Protein AF-A0A6P0TJ00-F1 (afdb_monomer)

Mean predicted aligned error: 3.45 Å

Foldseek 3Di:
DDWPDKDWDDDPPDQKIKIKTKAFQQPDPVLLVVLCCVLVNDPPPRWVWDWDDDPPMIMIIIIDGPDDRVRVVVSVCVSPDD

Nearest PDB structures (foldseek):
  6u9d-assembly2_X-2  TM=5.851E-01  e=6.921E-01  Saccharomyces cerevisiae
  7jsr-assembly1_A  TM=4.122E-01  e=2.185E-01  Mycolicibacterium smegmatis MC2 155
  7a1d-assembly1_A  TM=4.302E-01  e=3.208E-01  Mycolicibacterium smegmatis MC2 155
  2plg-assembly1_B  TM=3.791E-01  e=3.208E-01  Synechococcus elongatus
  7pwf-assembly1_Y  TM=4.948E-01  e=2.192E+00  Giardia lamblia ATCC 50803

Sequence (82 aa):
MKLESISQIPIDGSDFLLTTAIIGEVSSSCILARQMIDALGRPGMDSDMEMLGTNPTWTITWTQPSLTLEQATNLMKQAIAP

Structure (mmCIF, N/CA/C/O backbone):
data_AF-A0A6P0TJ00-F1
#
_entry.id   AF-A0A6P0TJ00-F1
#
loop_
_atom_site.group_PDB
_atom_site.id
_a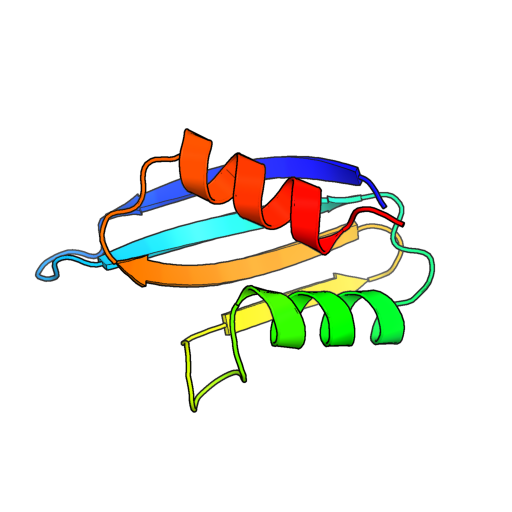tom_site.type_symbol
_atom_site.label_atom_id
_atom_site.label_alt_id
_atom_site.label_comp_id
_atom_site.label_asym_id
_atom_site.label_entity_id
_atom_site.label_seq_id
_atom_site.pdbx_PDB_ins_code
_atom_site.Cartn_x
_atom_site.Cartn_y
_atom_site.Cartn_z
_atom_site.occupancy
_atom_site.B_iso_or_equiv
_atom_site.auth_seq_id
_atom_site.auth_comp_id
_atom_site.auth_asym_id
_atom_site.auth_atom_id
_atom_site.pdbx_PDB_model_num
ATOM 1 N N . MET A 1 1 ? -9.301 0.239 9.025 1.00 93.06 1 MET A N 1
ATOM 2 C CA . MET A 1 1 ? -8.107 0.474 8.190 1.00 93.06 1 MET A CA 1
ATOM 3 C C . MET A 1 1 ? -8.525 1.242 6.961 1.00 93.06 1 MET A C 1
ATOM 5 O O . MET A 1 1 ? -9.556 0.921 6.377 1.00 93.06 1 MET A O 1
ATOM 9 N N . LYS A 1 2 ? -7.749 2.260 6.603 1.00 94.25 2 LYS A N 1
ATOM 10 C CA . LYS A 1 2 ? -8.044 3.170 5.499 1.00 94.25 2 LYS A CA 1
ATOM 11 C C . LYS A 1 2 ? -6.749 3.567 4.799 1.00 94.25 2 LYS A C 1
ATOM 13 O O . LYS A 1 2 ? -5.768 3.881 5.462 1.00 94.25 2 LYS A O 1
ATOM 18 N N . LEU A 1 3 ? -6.749 3.554 3.468 1.00 96.44 3 LEU A N 1
ATOM 19 C CA . LEU A 1 3 ? -5.640 4.078 2.674 1.00 96.44 3 LEU A CA 1
ATOM 20 C C . LEU A 1 3 ? -5.729 5.610 2.673 1.00 96.44 3 LEU A C 1
ATOM 22 O O . LEU A 1 3 ? -6.669 6.167 2.106 1.00 96.44 3 LEU A O 1
ATO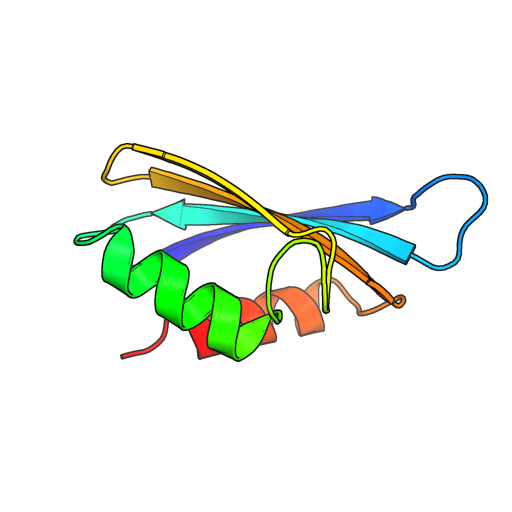M 26 N N . GLU A 1 4 ? -4.778 6.271 3.326 1.00 96.44 4 GLU A N 1
ATOM 27 C CA . GLU A 1 4 ? -4.710 7.735 3.422 1.00 96.44 4 GLU A CA 1
ATOM 28 C C . GLU A 1 4 ? -4.005 8.337 2.206 1.00 96.44 4 GLU A C 1
ATOM 30 O O . GLU A 1 4 ? -4.473 9.318 1.628 1.00 96.44 4 GLU A O 1
ATOM 35 N N . SER A 1 5 ? -2.893 7.736 1.783 1.00 96.62 5 SER A N 1
ATOM 36 C CA . SER A 1 5 ? -2.158 8.167 0.597 1.00 96.62 5 SER A CA 1
ATOM 37 C C . SER A 1 5 ? -1.342 7.032 -0.006 1.00 96.62 5 SER A C 1
ATOM 39 O O . SER A 1 5 ? -1.052 6.029 0.649 1.00 96.62 5 SER A O 1
ATOM 41 N N . ILE A 1 6 ? -0.978 7.203 -1.274 1.00 97.12 6 ILE A N 1
ATOM 42 C CA . ILE A 1 6 ? -0.036 6.342 -1.978 1.00 97.12 6 ILE A CA 1
ATOM 43 C C . ILE A 1 6 ? 0.767 7.180 -2.972 1.00 97.12 6 ILE A C 1
ATOM 45 O O . ILE A 1 6 ? 0.220 8.068 -3.630 1.00 97.12 6 ILE A O 1
ATOM 49 N N . SER A 1 7 ? 2.064 6.922 -3.055 1.00 96.19 7 SER A N 1
ATOM 50 C CA . SER A 1 7 ? 2.991 7.586 -3.966 1.00 96.19 7 SER A CA 1
ATOM 51 C C . SER A 1 7 ? 3.935 6.571 -4.598 1.00 96.19 7 SER A C 1
ATOM 53 O O . SER A 1 7 ? 4.129 5.470 -4.084 1.00 96.19 7 SER A O 1
ATOM 55 N N . GLN A 1 8 ? 4.503 6.947 -5.741 1.00 95.44 8 GLN A N 1
ATOM 56 C CA . GLN A 1 8 ? 5.450 6.132 -6.489 1.00 95.44 8 GLN A CA 1
ATOM 57 C C . GLN A 1 8 ? 6.617 6.992 -6.947 1.00 95.44 8 GLN A C 1
ATOM 59 O O . GLN A 1 8 ? 6.421 8.127 -7.388 1.00 95.44 8 GLN A O 1
ATOM 64 N N . ILE A 1 9 ? 7.817 6.434 -6.860 1.00 94.62 9 ILE A N 1
ATOM 65 C CA . ILE A 1 9 ? 9.044 7.060 -7.338 1.00 94.62 9 ILE A CA 1
ATOM 66 C C . ILE A 1 9 ? 9.795 6.022 -8.181 1.00 94.62 9 ILE A C 1
ATOM 68 O O . ILE A 1 9 ? 9.971 4.893 -7.716 1.00 94.62 9 ILE A O 1
ATOM 72 N N . PRO A 1 10 ? 10.226 6.356 -9.411 1.00 92.94 10 PRO A N 1
ATOM 73 C CA . PRO A 1 10 ? 11.115 5.492 -10.179 1.00 92.94 10 PRO A CA 1
ATOM 74 C C . PRO A 1 10 ? 12.425 5.246 -9.435 1.00 92.94 10 PRO A C 1
ATOM 76 O O . PRO A 1 10 ? 12.979 6.164 -8.833 1.00 92.94 10 PRO A O 1
ATOM 79 N N . ILE A 1 11 ? 12.928 4.016 -9.484 1.00 89.81 11 ILE A N 1
ATOM 80 C CA . ILE A 1 11 ? 14.250 3.694 -8.949 1.00 89.81 11 ILE A CA 1
ATOM 81 C C . ILE A 1 11 ? 15.257 3.831 -10.087 1.00 89.81 11 ILE A C 1
ATOM 83 O O . ILE A 1 11 ? 15.228 3.053 -11.044 1.00 89.81 11 ILE A O 1
ATOM 87 N N . ASP A 1 12 ? 16.138 4.827 -9.973 1.00 88.25 12 ASP A N 1
ATOM 88 C CA . ASP A 1 12 ? 17.140 5.153 -10.988 1.00 88.25 12 ASP A CA 1
ATOM 89 C C . ASP A 1 12 ? 17.943 3.918 -11.418 1.00 88.25 12 ASP A C 1
ATOM 91 O O . ASP A 1 12 ? 18.520 3.199 -10.601 1.00 88.25 12 ASP A O 1
ATOM 95 N N . GLY A 1 13 ? 17.989 3.685 -12.731 1.00 86.56 13 GLY A N 1
ATOM 96 C CA . GLY A 1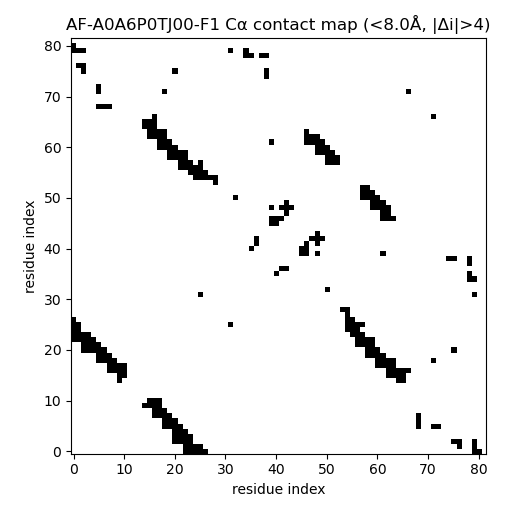 13 ? 18.699 2.546 -13.314 1.00 86.56 13 GLY A CA 1
ATOM 97 C C . GLY A 1 13 ? 17.949 1.212 -13.241 1.00 86.56 13 GLY A C 1
ATOM 98 O O . GLY A 1 13 ? 18.573 0.173 -13.451 1.00 86.56 13 GLY A O 1
ATOM 99 N N . SER A 1 14 ? 16.638 1.217 -12.971 1.00 87.12 14 SER A N 1
ATOM 100 C CA . SER A 1 14 ? 15.808 0.007 -12.961 1.00 87.12 14 SER A CA 1
ATOM 101 C C . SER A 1 14 ? 14.407 0.232 -13.547 1.00 87.12 14 SER A C 1
ATOM 103 O O . SER A 1 14 ? 13.924 1.359 -13.609 1.00 87.12 14 SER A O 1
ATOM 105 N N . ASP A 1 15 ? 13.728 -0.861 -13.908 1.00 87.38 15 ASP A N 1
ATOM 106 C CA . ASP A 1 15 ? 12.316 -0.859 -14.337 1.00 87.38 15 ASP A CA 1
ATOM 107 C C . ASP A 1 15 ? 11.322 -0.932 -13.154 1.00 87.38 15 ASP A C 1
ATOM 109 O O . ASP A 1 15 ? 10.124 -1.204 -13.332 1.00 87.38 15 ASP A O 1
ATOM 113 N N . PHE A 1 16 ? 11.821 -0.729 -11.930 1.00 89.81 16 PHE A N 1
ATOM 114 C CA . PHE A 1 16 ? 11.053 -0.822 -10.695 1.00 89.81 16 PHE A CA 1
ATOM 115 C C . PHE A 1 16 ? 10.621 0.553 -10.185 1.00 89.81 16 PHE A C 1
ATOM 117 O O . PHE A 1 16 ? 11.297 1.572 -10.354 1.00 89.81 16 PHE A O 1
ATOM 124 N N . LEU A 1 17 ? 9.485 0.552 -9.496 1.00 92.50 17 LEU A N 1
ATOM 125 C CA . LEU A 1 17 ? 8.974 1.693 -8.753 1.00 92.50 17 LEU A CA 1
ATOM 126 C C . LEU A 1 17 ? 9.075 1.401 -7.258 1.00 92.50 17 LEU A C 1
ATOM 128 O O . LEU A 1 17 ? 8.629 0.347 -6.797 1.00 92.50 17 LEU A O 1
ATOM 132 N N . LEU A 1 18 ? 9.594 2.364 -6.500 1.00 93.62 18 LEU A N 1
ATOM 133 C CA . LEU A 1 18 ? 9.424 2.414 -5.056 1.00 93.62 18 LEU A CA 1
ATOM 134 C C . LEU A 1 18 ? 8.032 2.976 -4.776 1.00 93.62 18 LEU A C 1
ATOM 136 O O . LEU A 1 18 ? 7.757 4.142 -5.066 1.00 93.62 18 LEU A O 1
ATOM 140 N N . THR A 1 19 ? 7.147 2.141 -4.248 1.00 95.88 19 THR A N 1
ATOM 141 C CA . THR A 1 19 ? 5.788 2.541 -3.884 1.00 95.88 19 THR A CA 1
ATOM 142 C C . THR A 1 19 ? 5.699 2.695 -2.377 1.00 95.88 19 THR A C 1
ATOM 144 O O . THR A 1 19 ? 6.163 1.830 -1.639 1.00 95.88 19 THR A O 1
ATOM 147 N N . THR A 1 20 ? 5.088 3.783 -1.920 1.00 96.88 20 THR A N 1
ATOM 148 C CA . THR A 1 20 ? 4.858 4.047 -0.500 1.00 9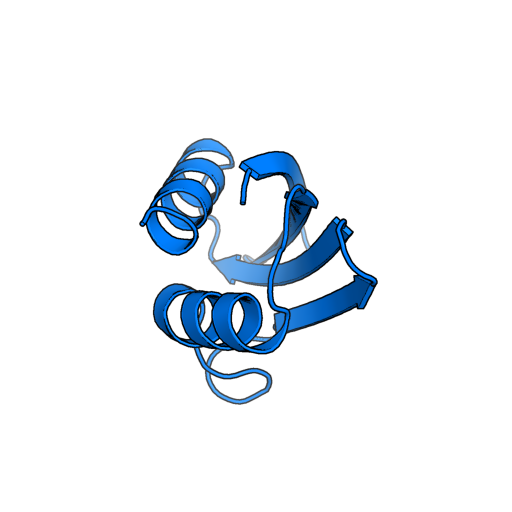6.88 20 THR A CA 1
ATOM 149 C C . THR A 1 20 ? 3.380 4.311 -0.271 1.00 96.88 20 THR A C 1
ATOM 151 O O . THR A 1 20 ? 2.806 5.189 -0.908 1.00 96.88 20 THR A O 1
ATOM 154 N N . ALA A 1 21 ? 2.764 3.579 0.652 1.00 97.19 21 ALA A N 1
ATOM 155 C CA . ALA A 1 21 ? 1.383 3.762 1.077 1.00 97.19 21 ALA A CA 1
ATOM 156 C C 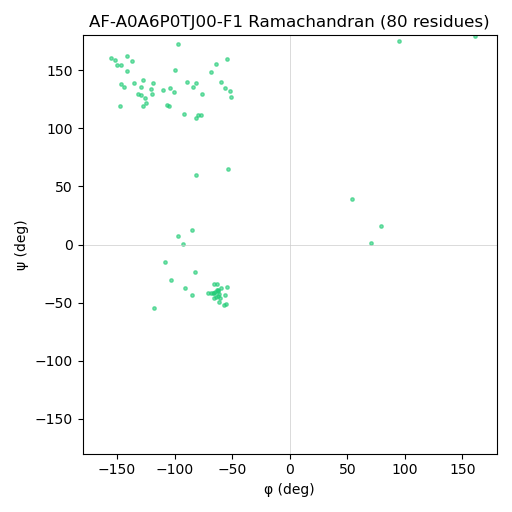. ALA A 1 21 ? 1.311 4.117 2.566 1.00 97.19 21 ALA A C 1
ATOM 158 O O . ALA A 1 21 ? 2.013 3.529 3.388 1.00 97.19 21 ALA A O 1
ATOM 159 N N . ILE A 1 22 ? 0.428 5.053 2.916 1.00 97.44 22 ILE A N 1
ATOM 160 C CA . ILE A 1 22 ? 0.105 5.395 4.305 1.00 97.44 22 ILE A CA 1
ATOM 161 C C . ILE A 1 22 ? -1.262 4.802 4.639 1.00 97.44 22 ILE A C 1
ATOM 163 O O . ILE A 1 22 ? -2.270 5.154 4.020 1.00 97.44 22 ILE A O 1
ATOM 167 N N . ILE A 1 23 ? -1.298 3.911 5.629 1.00 96.94 23 ILE A N 1
ATOM 168 C CA . ILE A 1 23 ? -2.510 3.267 6.136 1.00 96.94 23 ILE A CA 1
ATOM 169 C C . ILE A 1 23 ? -2.858 3.856 7.500 1.00 96.94 23 ILE A C 1
ATOM 171 O O . ILE A 1 23 ? -2.080 3.761 8.448 1.00 96.94 23 ILE A O 1
ATOM 175 N N . GLY A 1 24 ? -4.042 4.448 7.595 1.00 96.12 24 GLY A N 1
ATOM 176 C CA . GLY A 1 24 ? -4.645 4.919 8.834 1.00 96.12 24 GLY A CA 1
ATOM 177 C C . GLY A 1 24 ? -5.629 3.912 9.428 1.00 96.12 24 GLY A C 1
ATOM 178 O O . GLY A 1 24 ? -5.998 2.904 8.813 1.00 96.12 24 GLY A O 1
ATOM 179 N N . GLU A 1 25 ? -6.096 4.217 10.640 1.00 94.38 25 GLU A N 1
ATOM 180 C CA . GLU A 1 25 ? -7.108 3.432 11.361 1.00 94.38 25 GLU A CA 1
ATOM 181 C C . GLU A 1 25 ? -6.730 1.943 11.495 1.00 94.38 25 GLU A C 1
ATOM 183 O O . GLU A 1 25 ? -7.562 1.038 11.332 1.00 94.38 25 GLU A O 1
ATOM 188 N N . VAL A 1 26 ? -5.445 1.682 11.744 1.00 93.62 26 VAL A N 1
ATOM 189 C CA . VAL A 1 26 ? -4.911 0.341 11.985 1.00 93.62 26 VAL A CA 1
ATOM 190 C C . VAL A 1 26 ? -5.159 -0.033 13.441 1.00 93.62 26 VAL A C 1
ATOM 192 O O . VAL A 1 26 ? -4.538 0.502 14.359 1.00 93.62 26 VAL A O 1
ATOM 195 N N . SER A 1 27 ? -6.088 -0.963 13.653 1.00 88.50 27 SER A N 1
ATOM 196 C CA . SER A 1 27 ? -6.434 -1.488 14.979 1.00 88.50 27 SER A CA 1
ATOM 197 C C . SER A 1 27 ? -5.481 -2.587 15.454 1.00 88.50 27 SER A C 1
ATOM 199 O O . SER A 1 27 ? -5.343 -2.810 16.654 1.00 88.50 27 SER A O 1
ATOM 201 N N . SER A 1 28 ? -4.811 -3.273 14.525 1.00 92.44 28 SER A N 1
ATOM 202 C CA . SER A 1 28 ? -3.867 -4.348 14.819 1.00 92.44 28 SER A CA 1
ATOM 203 C C . SER A 1 28 ? -2.750 -4.381 13.785 1.00 92.44 28 SER A C 1
ATOM 205 O O . SER A 1 28 ? -2.992 -4.621 12.602 1.00 92.44 28 SER A O 1
ATOM 207 N N . SER A 1 29 ? -1.516 -4.196 14.252 1.00 92.06 29 SER A N 1
ATOM 208 C CA . SER A 1 29 ? -0.315 -4.320 13.425 1.00 92.06 29 SER A CA 1
ATOM 209 C C . SER A 1 29 ? -0.135 -5.737 12.882 1.00 92.06 29 SER A C 1
ATOM 211 O O . SER A 1 29 ? 0.296 -5.905 11.749 1.00 92.06 29 SER A O 1
ATOM 213 N N . CYS A 1 30 ? -0.525 -6.759 13.651 1.00 92.81 30 CYS A N 1
ATOM 214 C CA . CYS A 1 30 ? -0.450 -8.154 13.221 1.00 92.81 30 CYS A CA 1
ATOM 215 C C . CYS A 1 30 ? -1.398 -8.449 12.051 1.00 92.81 30 CYS A C 1
ATOM 217 O O . CYS A 1 30 ? -1.014 -9.154 11.120 1.00 92.81 30 CYS A O 1
ATOM 219 N N . ILE A 1 31 ? -2.627 -7.917 12.092 1.00 93.81 31 ILE A N 1
ATOM 220 C CA . ILE A 1 31 ? -3.595 -8.082 10.996 1.00 93.81 31 ILE A CA 1
ATOM 221 C C . ILE A 1 31 ? -3.088 -7.366 9.747 1.00 93.81 31 ILE A C 1
ATOM 223 O O . ILE A 1 31 ? -3.067 -7.973 8.679 1.00 93.81 31 ILE A O 1
ATOM 227 N N . LEU A 1 32 ? -2.616 -6.123 9.898 1.00 94.88 32 LEU A N 1
ATOM 228 C CA . LEU A 1 32 ? -2.037 -5.369 8.791 1.00 94.88 32 LEU A CA 1
ATOM 229 C C . LEU A 1 32 ? -0.862 -6.129 8.167 1.00 94.88 32 LEU A C 1
ATOM 231 O O . LEU A 1 32 ? -0.864 -6.364 6.967 1.00 94.88 32 LEU A O 1
ATOM 235 N N . ALA A 1 33 ? 0.112 -6.565 8.970 1.00 94.12 33 ALA A N 1
ATOM 236 C CA . ALA A 1 33 ? 1.284 -7.281 8.471 1.00 94.12 33 ALA A CA 1
ATOM 237 C C . ALA A 1 33 ? 0.897 -8.533 7.677 1.00 94.12 33 ALA A C 1
ATOM 239 O O . ALA A 1 33 ? 1.425 -8.757 6.592 1.00 94.12 33 ALA A O 1
ATOM 240 N N . ARG A 1 34 ? -0.071 -9.313 8.171 1.00 94.50 34 ARG A N 1
ATOM 241 C CA . ARG A 1 34 ? -0.579 -10.481 7.447 1.00 94.50 34 ARG A CA 1
ATOM 242 C C . ARG A 1 34 ? -1.202 -10.099 6.102 1.00 94.50 34 ARG A C 1
ATOM 244 O O . ARG A 1 34 ? -0.836 -10.688 5.096 1.00 94.50 34 ARG A O 1
ATOM 251 N N . GLN A 1 35 ? -2.088 -9.105 6.076 1.00 95.06 35 GLN A N 1
ATOM 252 C CA . GLN A 1 35 ? -2.725 -8.647 4.836 1.00 95.06 35 GLN A CA 1
ATOM 253 C C . GLN A 1 35 ? -1.708 -8.143 3.807 1.00 95.06 35 GLN A C 1
ATOM 255 O O . GLN A 1 35 ? -1.867 -8.374 2.613 1.00 95.06 35 GLN A O 1
ATOM 260 N N . MET A 1 36 ? -0.651 -7.470 4.265 1.00 95.44 36 MET A N 1
ATOM 261 C CA . MET A 1 36 ? 0.407 -6.975 3.386 1.00 95.44 36 MET A CA 1
ATOM 262 C C . MET A 1 36 ? 1.257 -8.104 2.831 1.00 95.44 36 MET A C 1
ATOM 264 O O . MET A 1 36 ? 1.543 -8.104 1.643 1.00 95.44 36 MET A O 1
ATOM 268 N N . ILE A 1 37 ? 1.602 -9.095 3.654 1.00 94.12 37 ILE A N 1
ATOM 269 C CA . ILE A 1 37 ? 2.307 -10.292 3.184 1.00 94.12 37 ILE A CA 1
ATOM 270 C C . ILE A 1 37 ? 1.459 -11.047 2.154 1.00 94.12 37 ILE A C 1
ATOM 272 O O . ILE A 1 37 ? 1.985 -11.471 1.129 1.00 94.12 37 ILE A O 1
ATOM 276 N N . ASP A 1 38 ? 0.155 -11.181 2.397 1.00 93.38 38 ASP A N 1
ATOM 277 C CA . ASP 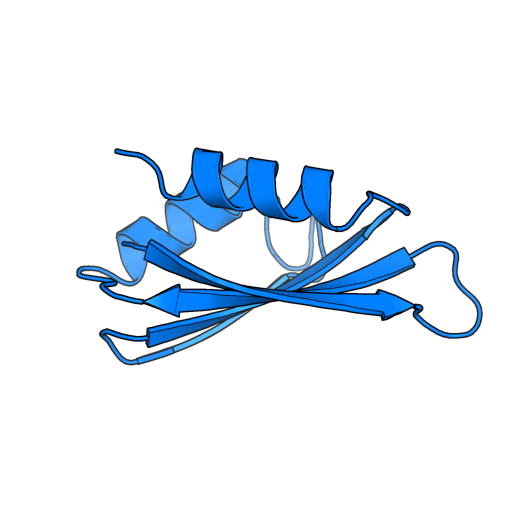A 1 38 ? -0.757 -11.875 1.484 1.00 93.38 38 ASP A CA 1
ATOM 278 C C . ASP A 1 38 ? -0.895 -11.132 0.135 1.00 93.38 38 ASP A C 1
ATOM 280 O O . ASP A 1 38 ? -1.029 -11.773 -0.907 1.00 93.38 38 ASP A O 1
ATOM 284 N N . ALA A 1 39 ? -0.841 -9.794 0.135 1.00 93.06 39 ALA A N 1
ATOM 285 C CA . ALA A 1 39 ? -1.029 -8.972 -1.065 1.00 93.06 39 ALA A CA 1
ATOM 286 C C . ALA A 1 39 ? 0.264 -8.643 -1.830 1.00 93.06 39 ALA A C 1
ATOM 288 O O . ALA A 1 39 ? 0.247 -8.566 -3.059 1.00 93.06 39 ALA A O 1
ATOM 289 N N . LEU A 1 40 ? 1.361 -8.402 -1.112 1.00 92.75 40 LEU A N 1
ATOM 290 C CA . LEU A 1 40 ? 2.630 -7.898 -1.650 1.00 92.75 40 LEU A CA 1
ATOM 291 C C . LEU A 1 40 ? 3.728 -8.970 -1.665 1.00 92.75 40 LEU A C 1
ATOM 293 O O . LEU A 1 40 ? 4.725 -8.812 -2.364 1.00 92.75 40 LEU A O 1
ATOM 297 N N . GLY A 1 41 ? 3.531 -10.074 -0.940 1.00 90.88 41 GLY A N 1
ATOM 298 C CA . GLY A 1 41 ? 4.519 -11.132 -0.765 1.00 90.88 41 GLY A CA 1
ATOM 299 C C . GLY A 1 41 ? 5.358 -10.969 0.506 1.00 90.88 41 GLY A C 1
ATOM 300 O O . GLY A 1 41 ? 5.235 -10.010 1.273 1.00 90.88 41 GLY A O 1
ATOM 301 N N . ARG A 1 42 ? 6.212 -11.960 0.778 1.00 89.31 42 ARG A N 1
ATOM 302 C CA . ARG A 1 42 ? 7.061 -11.981 1.975 1.00 89.31 42 ARG A CA 1
ATOM 303 C C . ARG A 1 42 ? 8.241 -11.008 1.819 1.00 89.31 42 ARG A C 1
ATOM 305 O O . ARG A 1 42 ? 8.987 -11.128 0.839 1.00 89.31 42 ARG A O 1
ATOM 312 N N . PRO A 1 43 ? 8.482 -10.123 2.808 1.00 88.12 43 PRO A N 1
ATOM 313 C CA . PRO A 1 43 ? 9.642 -9.234 2.833 1.00 88.12 43 PRO A CA 1
ATOM 314 C C . PRO A 1 43 ? 10.968 -9.975 2.643 1.00 88.12 43 PRO A C 1
ATOM 316 O O . PRO A 1 43 ? 11.216 -10.983 3.306 1.00 88.12 43 PRO A O 1
ATOM 319 N N . GLY A 1 44 ? 11.825 -9.469 1.755 1.00 83.25 44 GLY A N 1
ATOM 320 C CA . GLY A 1 44 ? 13.171 -9.997 1.505 1.00 83.25 44 GLY A CA 1
ATOM 321 C C . GLY A 1 44 ? 13.214 -11.357 0.796 1.00 83.25 44 GLY A C 1
ATOM 322 O O . GLY A 1 44 ? 14.299 -11.895 0.584 1.00 83.25 44 GLY A O 1
ATOM 323 N N . MET A 1 45 ? 12.056 -11.921 0.441 1.00 83.62 45 MET A N 1
ATOM 324 C CA . MET A 1 45 ? 11.947 -13.142 -0.362 1.00 83.62 45 MET A CA 1
ATOM 325 C C . MET A 1 45 ? 11.223 -12.885 -1.679 1.00 83.62 45 MET A C 1
ATOM 327 O O . MET A 1 45 ? 11.750 -13.220 -2.735 1.00 83.62 45 MET A O 1
ATOM 331 N N . ASP A 1 46 ? 10.017 -12.321 -1.599 1.00 84.06 46 ASP A N 1
ATOM 332 C CA . ASP A 1 46 ? 9.156 -12.090 -2.759 1.00 84.06 46 ASP A CA 1
ATOM 333 C C . ASP A 1 46 ? 9.187 -10.604 -3.186 1.00 84.06 46 ASP A C 1
ATOM 335 O O . ASP A 1 46 ? 9.078 -10.312 -4.375 1.00 84.06 46 ASP A O 1
ATOM 339 N N . SER A 1 47 ? 9.388 -9.671 -2.240 1.00 78.81 47 SER A N 1
ATOM 340 C CA . SER A 1 47 ? 9.523 -8.226 -2.496 1.00 78.81 47 SER A CA 1
ATOM 341 C C . SER A 1 47 ? 10.385 -7.514 -1.440 1.00 78.81 47 SER A C 1
ATOM 343 O O . SER A 1 47 ? 10.479 -7.965 -0.292 1.00 78.81 47 SER A O 1
ATOM 345 N N . ASP A 1 48 ? 10.937 -6.341 -1.771 1.00 87.44 48 ASP A N 1
ATOM 346 C CA . ASP A 1 48 ? 11.649 -5.476 -0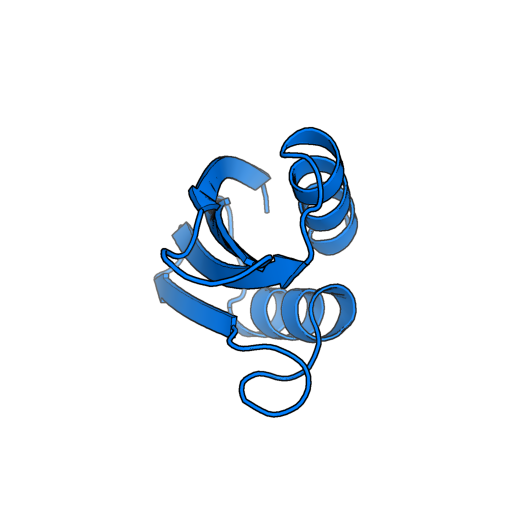.812 1.00 87.44 48 ASP A CA 1
ATOM 347 C C . ASP A 1 48 ? 10.655 -4.629 0.005 1.00 87.44 48 ASP A C 1
ATOM 349 O O . ASP A 1 48 ? 10.629 -3.401 -0.082 1.00 87.44 48 ASP A O 1
ATOM 353 N N . MET A 1 49 ? 9.763 -5.295 0.746 1.00 93.81 49 MET A N 1
ATOM 354 C CA . MET A 1 49 ? 8.748 -4.630 1.567 1.00 93.81 49 MET A CA 1
ATOM 355 C C . MET A 1 49 ? 9.295 -4.228 2.945 1.00 93.81 49 MET A C 1
ATOM 357 O O . MET A 1 49 ? 9.890 -5.039 3.653 1.00 93.81 49 MET A O 1
ATOM 361 N N . GLU A 1 50 ? 8.984 -3.006 3.367 1.00 94.69 50 GLU A N 1
ATOM 362 C CA . GLU A 1 50 ? 9.227 -2.467 4.701 1.00 94.69 50 GLU A CA 1
ATOM 363 C C . GLU A 1 50 ? 7.929 -1.889 5.290 1.00 94.69 50 GLU A C 1
ATOM 365 O O . GLU A 1 50 ? 7.124 -1.270 4.590 1.00 94.69 50 GLU A O 1
ATOM 370 N N . MET A 1 51 ? 7.725 -2.084 6.595 1.00 94.25 51 MET A N 1
ATOM 371 C CA . MET A 1 51 ? 6.584 -1.547 7.337 1.00 94.25 51 MET A CA 1
ATOM 372 C C . MET A 1 51 ? 7.074 -0.786 8.566 1.00 94.25 51 MET A C 1
ATOM 374 O O . MET A 1 51 ? 7.689 -1.369 9.460 1.00 94.25 51 MET A O 1
ATOM 378 N N . LEU A 1 52 ? 6.762 0.505 8.636 1.00 94.56 52 LEU A N 1
ATOM 379 C CA . LEU A 1 52 ? 7.175 1.396 9.718 1.00 94.56 52 LEU A CA 1
ATOM 380 C C . LEU A 1 52 ? 5.963 2.145 10.258 1.00 94.56 52 LEU A C 1
ATOM 382 O O . LEU A 1 52 ? 5.227 2.776 9.504 1.00 94.56 52 LEU A O 1
ATOM 386 N N . GLY A 1 53 ? 5.758 2.126 11.570 1.00 90.81 53 GLY A N 1
ATOM 387 C CA . GLY A 1 53 ? 4.685 2.901 12.175 1.00 90.81 53 GLY A CA 1
ATOM 388 C C . GLY A 1 53 ? 4.292 2.432 13.561 1.00 90.81 53 GLY A C 1
ATOM 389 O O . GLY A 1 53 ? 4.838 1.476 14.113 1.00 90.81 53 GLY A O 1
ATOM 390 N N . THR A 1 54 ? 3.321 3.139 14.119 1.00 84.94 54 THR A N 1
ATOM 391 C CA . THR A 1 54 ? 2.669 2.814 15.384 1.00 84.94 54 THR A CA 1
A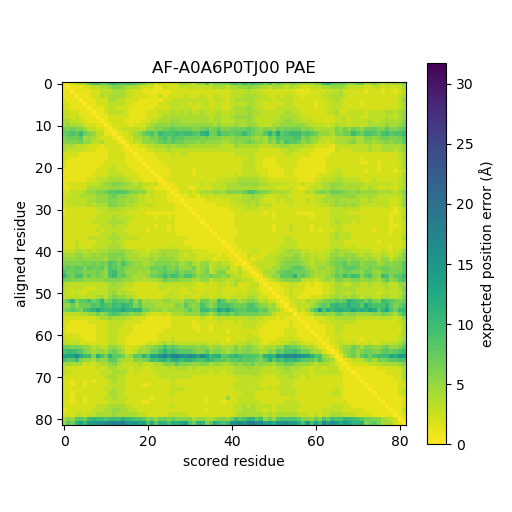TOM 392 C C . THR A 1 54 ? 1.185 3.119 15.251 1.00 84.94 54 THR A C 1
ATOM 394 O O . THR A 1 54 ? 0.778 4.008 14.504 1.00 84.94 54 THR A O 1
ATOM 397 N N . ASN A 1 55 ? 0.340 2.367 15.959 1.00 86.75 55 ASN A N 1
ATOM 398 C CA . ASN A 1 55 ? -1.104 2.547 15.834 1.00 86.75 55 ASN A CA 1
ATOM 399 C C . ASN A 1 55 ? -1.505 4.007 16.136 1.00 86.75 55 ASN A C 1
ATOM 401 O O . ASN A 1 55 ? -1.052 4.559 17.142 1.00 86.75 55 ASN A O 1
ATOM 405 N N . PRO A 1 56 ? -2.370 4.618 15.304 1.00 92.31 56 PRO A N 1
ATOM 406 C CA . PRO A 1 56 ? -3.173 3.985 14.250 1.00 92.31 56 PRO A CA 1
ATOM 407 C C . PRO A 1 56 ? -2.583 4.069 12.828 1.00 92.31 56 PRO A C 1
ATOM 409 O O . PRO A 1 56 ? -3.285 3.691 11.890 1.00 92.31 56 PRO A O 1
ATOM 412 N N . THR A 1 57 ? -1.355 4.564 12.647 1.00 96.12 57 THR A N 1
ATOM 413 C CA . THR A 1 57 ? -0.812 4.925 11.327 1.00 96.12 57 THR A CA 1
ATOM 414 C C . THR A 1 57 ? 0.440 4.131 10.981 1.00 96.12 57 THR A C 1
ATOM 416 O O . THR A 1 57 ? 1.408 4.085 11.740 1.00 96.12 57 THR A O 1
ATOM 419 N N . TRP A 1 58 ? 0.437 3.544 9.791 1.00 97.31 58 TRP A N 1
ATOM 420 C CA . TRP A 1 58 ? 1.526 2.731 9.274 1.00 97.31 58 TRP A CA 1
ATOM 421 C C . TRP A 1 58 ? 1.922 3.182 7.875 1.00 97.31 58 TRP A C 1
ATOM 423 O O . TRP A 1 58 ? 1.070 3.409 7.020 1.00 97.31 58 TRP A O 1
ATOM 433 N N . THR A 1 59 ? 3.222 3.278 7.646 1.00 97.38 59 THR A N 1
ATOM 434 C CA . THR A 1 59 ? 3.830 3.497 6.338 1.00 97.38 59 THR A CA 1
ATOM 435 C C . THR A 1 59 ? 4.333 2.163 5.816 1.00 97.38 59 THR A C 1
ATOM 437 O O . THR A 1 59 ? 5.018 1.427 6.528 1.00 97.38 59 THR A O 1
ATOM 440 N N . ILE A 1 60 ? 3.986 1.857 4.575 1.00 96.44 60 ILE A N 1
ATOM 441 C CA . ILE A 1 60 ? 4.349 0.615 3.905 1.00 96.44 60 ILE A CA 1
ATOM 442 C C . ILE A 1 60 ? 5.060 0.993 2.626 1.00 96.44 60 ILE A C 1
ATOM 444 O O . ILE A 1 60 ? 4.493 1.700 1.795 1.00 96.44 60 ILE A O 1
ATOM 448 N N . THR A 1 61 ? 6.288 0.527 2.479 1.00 96.19 61 THR A N 1
ATOM 449 C CA . THR A 1 61 ? 7.115 0.794 1.309 1.00 96.19 61 THR A CA 1
ATOM 450 C C . THR A 1 61 ? 7.469 -0.528 0.658 1.00 96.19 61 THR A C 1
ATOM 452 O O . THR A 1 61 ? 7.842 -1.462 1.357 1.00 96.19 61 THR A O 1
ATOM 455 N N . TRP A 1 62 ? 7.341 -0.635 -0.659 1.00 94.69 62 TRP A N 1
ATOM 456 C CA . TRP A 1 62 ? 7.749 -1.831 -1.389 1.00 94.69 62 TRP A CA 1
ATOM 457 C C . TRP A 1 62 ? 8.204 -1.493 -2.804 1.00 94.69 62 TRP A C 1
ATOM 459 O O . TRP A 1 62 ? 7.792 -0.489 -3.395 1.00 94.69 62 TRP A O 1
ATOM 469 N N . THR A 1 63 ? 9.060 -2.348 -3.350 1.00 92.00 63 THR A N 1
ATOM 470 C CA . THR A 1 63 ? 9.449 -2.318 -4.758 1.00 92.00 63 THR A CA 1
ATOM 471 C C . THR A 1 63 ? 8.489 -3.176 -5.573 1.00 92.00 63 THR A C 1
ATOM 473 O O . THR A 1 63 ? 8.059 -4.248 -5.146 1.00 92.00 63 THR A O 1
ATOM 476 N N . GLN A 1 64 ? 8.117 -2.699 -6.755 1.00 86.62 64 GLN A N 1
ATOM 477 C CA . GLN A 1 64 ? 7.290 -3.464 -7.686 1.00 86.62 64 GLN A CA 1
ATOM 478 C C . GLN A 1 64 ? 7.669 -3.151 -9.138 1.00 86.62 64 GLN A C 1
ATOM 480 O O . GLN A 1 64 ? 8.171 -2.052 -9.406 1.00 86.62 64 GLN A O 1
ATOM 485 N N . PRO A 1 65 ? 7.418 -4.078 -10.086 1.00 83.50 65 PRO A N 1
ATOM 486 C CA . PRO A 1 65 ? 7.474 -3.770 -11.513 1.00 83.50 65 PRO A CA 1
ATOM 487 C C . PRO A 1 65 ? 6.563 -2.580 -11.826 1.00 83.50 65 PRO A C 1
ATOM 489 O O . PRO A 1 65 ? 5.654 -2.307 -11.045 1.00 83.50 65 PRO A O 1
ATOM 492 N N . SER A 1 66 ? 6.789 -1.908 -12.958 1.00 79.62 66 SER A N 1
ATOM 493 C CA . SER A 1 66 ? 6.095 -0.692 -13.430 1.00 79.62 66 SER A CA 1
ATOM 494 C C . SER A 1 66 ? 4.548 -0.780 -13.501 1.00 79.62 66 SER A C 1
ATOM 496 O O . SER A 1 66 ? 3.945 -0.702 -14.569 1.00 79.62 66 SER A O 1
ATOM 498 N N . LEU A 1 67 ? 3.890 -0.930 -12.352 1.00 83.12 67 LEU A N 1
ATOM 499 C CA . LEU A 1 67 ? 2.456 -0.832 -12.133 1.00 83.12 67 LEU A CA 1
ATOM 500 C C . LEU A 1 67 ? 2.088 0.639 -12.014 1.00 83.12 67 LEU A C 1
ATOM 502 O O . LEU A 1 67 ? 2.762 1.410 -11.326 1.00 83.12 67 LEU A O 1
ATOM 506 N N . THR A 1 68 ? 0.973 1.019 -12.622 1.00 88.62 68 THR A N 1
ATOM 507 C CA . THR A 1 68 ? 0.469 2.383 -12.496 1.00 88.62 68 THR A CA 1
ATOM 508 C C . THR A 1 68 ? 0.082 2.684 -11.046 1.00 88.62 68 THR A C 1
ATOM 510 O O . THR A 1 68 ? -0.274 1.791 -10.270 1.00 88.62 68 THR A O 1
ATOM 513 N N . LEU A 1 69 ? 0.093 3.967 -10.681 1.00 91.06 69 LEU A N 1
ATOM 514 C CA . LEU A 1 69 ? -0.358 4.421 -9.364 1.00 91.06 69 LEU A CA 1
ATOM 515 C C . LEU A 1 69 ? -1.783 3.940 -9.0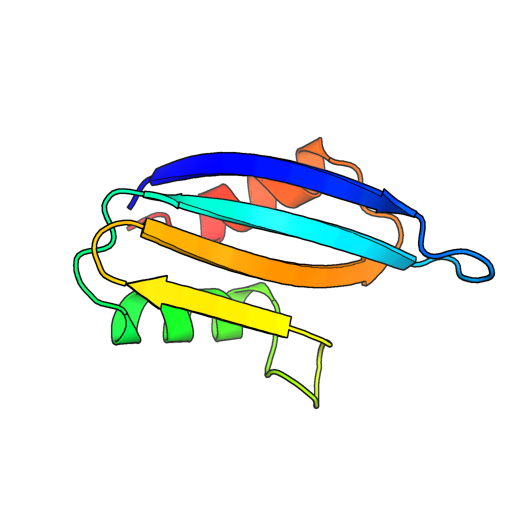49 1.00 91.06 69 LEU A C 1
ATOM 517 O O . LEU A 1 69 ? -2.086 3.576 -7.915 1.00 91.06 69 LEU A O 1
ATOM 521 N N . GLU A 1 70 ? -2.655 3.893 -10.058 1.00 93.31 70 GLU A N 1
ATOM 522 C CA . GLU A 1 70 ? -4.022 3.383 -9.932 1.00 93.31 70 GLU A CA 1
ATOM 523 C C . GLU A 1 70 ? -4.049 1.888 -9.588 1.00 93.31 70 GLU A C 1
ATOM 525 O O . GLU A 1 70 ? -4.770 1.476 -8.678 1.00 93.31 70 GLU A O 1
ATOM 530 N N . GLN A 1 71 ? -3.231 1.075 -10.260 1.00 93.81 71 GLN A N 1
ATOM 531 C CA . GLN A 1 71 ? -3.125 -0.356 -9.968 1.00 93.81 71 GLN A CA 1
ATOM 532 C C . GLN A 1 71 ? -2.615 -0.596 -8.545 1.00 93.81 71 GLN A C 1
ATOM 534 O O . GLN A 1 71 ? -3.207 -1.389 -7.814 1.00 93.81 71 GLN A O 1
ATOM 539 N N . ALA A 1 72 ? -1.584 0.139 -8.124 1.00 93.38 72 ALA A N 1
ATOM 540 C CA . ALA A 1 72 ? -1.063 0.065 -6.762 1.00 93.38 72 ALA A CA 1
ATOM 541 C C . ALA A 1 72 ? -2.113 0.500 -5.723 1.00 93.38 72 ALA A C 1
ATOM 543 O O . ALA A 1 72 ? -2.285 -0.141 -4.687 1.00 93.38 72 ALA A O 1
ATOM 544 N N . THR A 1 73 ? -2.879 1.552 -6.028 1.00 94.75 73 THR A N 1
ATOM 545 C CA . THR A 1 73 ? -3.986 2.019 -5.180 1.00 94.75 73 THR A CA 1
ATOM 546 C C . THR A 1 73 ? -5.045 0.932 -5.013 1.00 94.75 73 THR A C 1
ATOM 548 O O . THR A 1 73 ? -5.517 0.690 -3.902 1.00 94.75 73 THR A O 1
ATOM 551 N N . ASN A 1 74 ? -5.430 0.276 -6.109 1.00 94.94 74 ASN A N 1
ATOM 552 C CA . ASN A 1 74 ? -6.441 -0.776 -6.097 1.00 94.94 74 ASN A CA 1
ATOM 553 C C . ASN A 1 74 ? -5.960 -2.015 -5.336 1.00 94.94 74 ASN A C 1
ATOM 555 O O . ASN A 1 74 ? -6.722 -2.542 -4.527 1.00 94.94 74 ASN A O 1
ATOM 559 N N . LEU A 1 75 ? -4.700 -2.417 -5.523 1.00 94.00 75 LEU A N 1
ATOM 560 C CA . LEU A 1 75 ? -4.067 -3.501 -4.769 1.00 94.00 75 LEU A CA 1
ATOM 561 C C . LEU A 1 75 ? -4.144 -3.241 -3.260 1.00 94.00 75 LEU A C 1
ATOM 563 O O . LEU A 1 75 ? -4.652 -4.071 -2.511 1.00 94.00 75 LEU A O 1
ATOM 567 N N . MET A 1 76 ? -3.732 -2.048 -2.820 1.00 94.94 76 MET A N 1
ATOM 568 C CA . MET A 1 76 ? -3.754 -1.688 -1.400 1.00 94.94 76 MET A CA 1
ATOM 569 C C . MET A 1 76 ? -5.168 -1.619 -0.831 1.00 94.94 76 MET A C 1
ATOM 571 O O . MET A 1 76 ? -5.406 -2.095 0.276 1.00 94.94 76 MET A O 1
ATOM 575 N N . LYS A 1 77 ? -6.125 -1.062 -1.583 1.00 95.25 77 LYS A N 1
ATOM 576 C CA . LYS A 1 77 ? -7.534 -1.024 -1.165 1.00 95.25 77 LYS A CA 1
ATOM 577 C C . LYS A 1 77 ? -8.123 -2.421 -1.000 1.00 95.25 77 LYS A C 1
ATOM 579 O O . LYS A 1 77 ? -8.890 -2.624 -0.067 1.00 95.25 77 LYS A O 1
ATOM 584 N N . GLN A 1 78 ? -7.777 -3.357 -1.882 1.00 94.81 78 GLN A N 1
ATOM 585 C CA . GLN A 1 78 ? -8.208 -4.752 -1.775 1.00 94.81 78 GLN A CA 1
ATOM 586 C C . GLN A 1 78 ? -7.551 -5.448 -0.582 1.00 94.81 78 GLN A C 1
ATOM 588 O O . GLN A 1 78 ? -8.234 -6.146 0.158 1.00 94.81 78 GLN A O 1
ATOM 593 N N . ALA A 1 79 ? -6.258 -5.212 -0.357 1.00 93.75 79 ALA A N 1
ATOM 594 C CA . ALA A 1 79 ? -5.507 -5.835 0.728 1.00 93.75 79 ALA A CA 1
ATOM 595 C C . ALA A 1 79 ? -6.033 -5.454 2.122 1.00 93.75 79 ALA A C 1
ATOM 597 O O . ALA A 1 79 ? -6.091 -6.299 3.011 1.00 93.75 79 ALA A O 1
ATOM 598 N N . ILE A 1 80 ? -6.428 -4.190 2.313 1.00 93.56 80 ILE A N 1
ATOM 599 C CA . ILE A 1 80 ? -6.925 -3.683 3.605 1.00 93.56 80 ILE A CA 1
ATOM 600 C C . ILE A 1 80 ? -8.452 -3.759 3.750 1.00 93.56 80 ILE A C 1
ATOM 602 O O . ILE A 1 80 ? -8.984 -3.307 4.771 1.00 93.56 80 ILE A O 1
ATOM 606 N N . ALA A 1 81 ? -9.160 -4.268 2.736 1.00 83.94 81 ALA A N 1
ATOM 607 C CA . ALA A 1 81 ? -10.600 -4.480 2.810 1.00 83.94 81 ALA A CA 1
ATOM 608 C C . ALA A 1 81 ? -10.929 -5.604 3.823 1.00 83.94 81 ALA A C 1
ATOM 610 O O . ALA A 1 81 ? -10.103 -6.499 4.016 1.00 83.94 81 ALA A O 1
ATOM 611 N N . PRO A 1 82 ? -12.089 -5.542 4.507 1.00 61.66 82 PRO A N 1
ATOM 612 C CA . PRO A 1 82 ? -12.518 -6.566 5.462 1.00 61.66 82 PRO A CA 1
ATOM 613 C C . PRO A 1 82 ? -12.758 -7.939 4.828 1.00 61.66 82 PRO A C 1
ATOM 615 O O . PRO A 1 82 ? -13.263 -7.979 3.682 1.00 61.66 82 PRO A O 1
#

Secondary structure (DSSP, 8-state):
-EEEEEEEEE-TTSSEEEEEEEEE--S-HHHHHHHHHHHH--BTTTB--EEEEETTEEEEEEEEES--HHHHHHHHHHHT--

Solvent-accessible surface area (backbone atoms only — not comparable to full-atom values): 4600 Å² total; per-residue (Å²): 88,44,84,74,47,72,50,75,43,80,40,88,97,56,74,36,26,43,35,40,34,35,36,33,61,40,90,44,71,69,61,50,52,50,33,46,34,74,66,62,37,47,60,83,76,68,25,63,50,47,78,50,72,56,82,40,41,36,41,39,35,33,53,40,68,80,63,55,71,66,56,54,52,51,50,52,54,60,40,59,50,134

Radius of gyration: 11.98 Å; Cα contacts (8 Å, |Δi|>4): 151; chains: 1; bounding box: 31×21×30 Å

pLDDT: mean 91.78, std 5.49, range [61.66, 97.44]